Protein AF-A0A452XYF0-F1 (afdb_monomer)

Structure (mmCIF, N/CA/C/O backbone):
data_AF-A0A452XYF0-F1
#
_entry.id   AF-A0A452XYF0-F1
#
loop_
_atom_site.group_PDB
_atom_site.id
_atom_site.type_symbol
_atom_site.label_atom_id
_atom_site.label_alt_id
_atom_site.label_comp_id
_atom_site.label_asym_id
_atom_site.label_entity_id
_atom_site.label_seq_id
_atom_site.pdbx_PDB_ins_code
_atom_site.Cartn_x
_atom_site.Cartn_y
_atom_site.Cartn_z
_atom_site.occupancy
_atom_site.B_iso_or_equiv
_atom_site.auth_seq_id
_atom_site.auth_comp_id
_atom_site.auth_asym_id
_atom_site.auth_atom_id
_atom_site.pdbx_PDB_model_num
ATOM 1 N N . GLY A 1 1 ? 2.338 -11.682 0.423 1.00 92.06 1 GLY A N 1
ATOM 2 C CA . GLY A 1 1 ? 3.222 -10.832 1.241 1.00 92.06 1 GLY A CA 1
ATOM 3 C C . GLY A 1 1 ? 2.829 -11.017 2.683 1.00 92.06 1 GLY A C 1
ATOM 4 O O . GLY A 1 1 ? 2.222 -12.042 2.968 1.00 92.06 1 GLY A O 1
ATOM 5 N N . TRP A 1 2 ? 3.123 -10.049 3.543 1.00 94.44 2 TRP A N 1
ATOM 6 C CA . TRP A 1 2 ? 2.625 -10.034 4.921 1.00 94.44 2 TRP A CA 1
ATOM 7 C C . TRP A 1 2 ? 1.758 -8.800 5.146 1.00 94.44 2 TRP A C 1
ATOM 9 O O . TRP A 1 2 ? 1.925 -7.793 4.460 1.00 94.44 2 TRP A O 1
ATOM 19 N N . SER A 1 3 ? 0.830 -8.894 6.087 1.00 95.06 3 SER A N 1
ATOM 20 C CA . SER A 1 3 ? -0.045 -7.801 6.502 1.00 95.06 3 SER A CA 1
ATOM 21 C C . SER A 1 3 ? -0.163 -7.843 8.017 1.00 95.06 3 SER A C 1
ATOM 23 O O . SER A 1 3 ? -0.325 -8.925 8.581 1.00 95.06 3 SER A O 1
ATOM 25 N N . GLN A 1 4 ? -0.073 -6.680 8.651 1.00 94.12 4 GLN A N 1
ATOM 26 C CA . GLN A 1 4 ? -0.245 -6.515 10.086 1.00 94.12 4 GLN A CA 1
ATOM 27 C C . GLN A 1 4 ? -1.163 -5.322 10.341 1.00 94.12 4 GLN A C 1
ATOM 29 O O . GLN A 1 4 ? -0.907 -4.212 9.866 1.00 94.12 4 GLN A O 1
ATOM 34 N N . VAL A 1 5 ? -2.228 -5.559 11.100 1.00 93.88 5 VAL A N 1
ATOM 35 C CA . VAL A 1 5 ? -3.192 -4.531 11.493 1.00 93.88 5 VAL A CA 1
ATOM 36 C C . VAL A 1 5 ? -2.885 -4.086 12.919 1.00 93.88 5 VAL A C 1
ATOM 38 O O . VAL A 1 5 ? -2.716 -4.908 13.818 1.00 93.88 5 VAL A O 1
ATOM 41 N N . TYR A 1 6 ? -2.822 -2.777 13.113 1.00 92.94 6 TYR A N 1
ATOM 42 C CA . TYR A 1 6 ? -2.692 -2.102 14.397 1.00 92.94 6 TYR A CA 1
ATOM 43 C C . TYR A 1 6 ? -3.914 -1.208 14.624 1.00 92.94 6 TYR A C 1
ATOM 45 O O . TYR A 1 6 ? -4.701 -0.946 13.711 1.00 92.94 6 TYR A O 1
ATOM 53 N N . LYS A 1 7 ? -4.054 -0.667 15.837 1.00 93.12 7 LYS A N 1
ATOM 54 C CA . LYS A 1 7 ? -5.079 0.340 16.124 1.00 93.12 7 LYS A CA 1
ATOM 55 C C . LYS A 1 7 ? -4.788 1.620 15.325 1.00 93.12 7 LYS A C 1
ATOM 57 O O . LYS A 1 7 ? -3.901 2.384 15.687 1.00 93.12 7 LYS A O 1
ATOM 62 N N . GLY A 1 8 ? -5.538 1.835 14.243 1.00 92.44 8 GLY A N 1
ATOM 63 C CA . GLY A 1 8 ? -5.441 3.023 13.385 1.00 92.44 8 GLY A CA 1
ATOM 64 C C . GLY A 1 8 ? -4.405 2.954 12.254 1.00 92.44 8 GLY A C 1
ATOM 65 O O . GLY A 1 8 ? -4.234 3.943 11.548 1.00 92.44 8 GLY A O 1
ATOM 66 N N . LEU A 1 9 ? -3.726 1.819 12.046 1.00 94.81 9 LEU A N 1
ATOM 67 C CA . LEU A 1 9 ? -2.736 1.658 10.973 1.00 94.81 9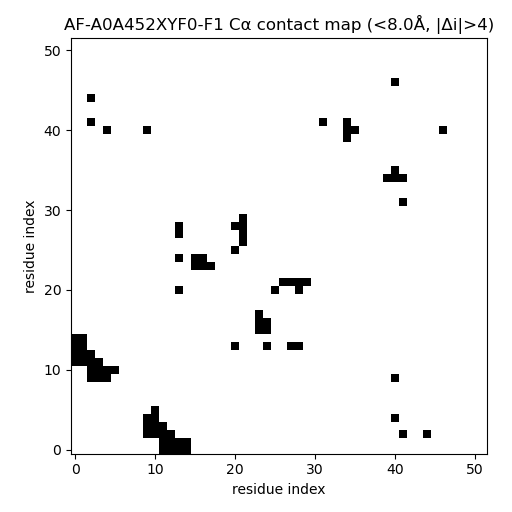 LEU A CA 1
ATOM 68 C C . LEU A 1 9 ? -2.734 0.223 10.441 1.00 94.81 9 LEU A C 1
ATOM 70 O O . LEU A 1 9 ? -2.775 -0.728 11.214 1.00 94.81 9 LEU A O 1
ATOM 74 N N . THR A 1 10 ? -2.611 0.057 9.125 1.00 95.94 10 THR A N 1
ATOM 75 C CA . THR A 1 10 ? -2.354 -1.247 8.498 1.00 95.94 10 THR A CA 1
ATOM 76 C C . THR A 1 10 ? -1.036 -1.190 7.738 1.00 95.94 10 THR A C 1
ATOM 78 O O . THR A 1 10 ? -0.867 -0.352 6.855 1.00 95.94 10 THR A O 1
ATOM 81 N N . LEU A 1 11 ? -0.107 -2.084 8.077 1.00 96.44 11 LEU A N 1
ATOM 82 C CA . LEU A 1 11 ? 1.184 -2.225 7.407 1.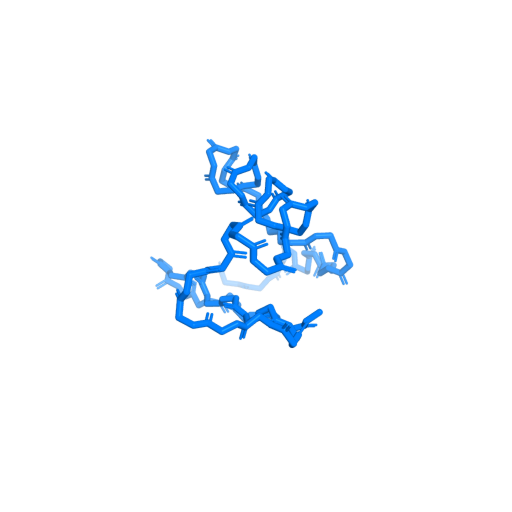00 96.44 11 LEU A CA 1
ATOM 83 C C . LEU A 1 11 ? 1.160 -3.457 6.500 1.00 96.44 11 LEU A C 1
ATOM 85 O O . LEU A 1 11 ? 0.870 -4.561 6.958 1.00 96.44 11 LEU A O 1
ATOM 89 N N . VAL A 1 12 ? 1.511 -3.288 5.223 1.00 97.31 12 VAL A N 1
ATOM 90 C CA . VAL A 1 12 ? 1.534 -4.377 4.236 1.00 97.31 12 VAL A CA 1
ATOM 91 C C . VAL A 1 12 ? 2.889 -4.432 3.541 1.00 97.31 12 VAL A C 1
ATOM 93 O O . VAL A 1 12 ? 3.391 -3.418 3.064 1.00 97.31 12 VAL A O 1
ATOM 96 N N . SER A 1 13 ? 3.463 -5.632 3.429 1.00 96.56 13 SER A N 1
ATOM 97 C CA . SER A 1 13 ? 4.649 -5.896 2.614 1.00 96.56 13 SER A CA 1
ATOM 98 C C . SER A 1 13 ? 4.293 -6.713 1.372 1.00 96.56 13 SER A C 1
ATOM 100 O O . SER A 1 13 ?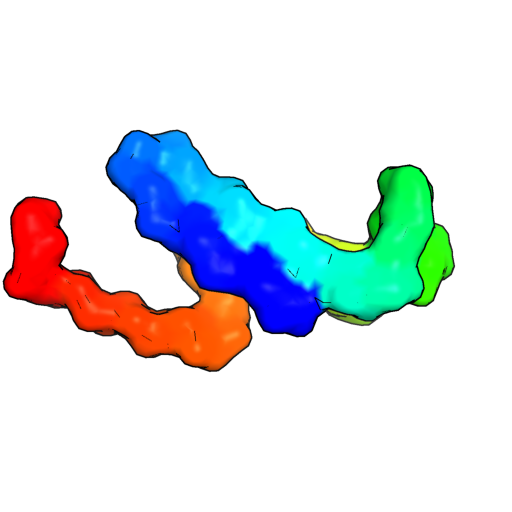 3.624 -7.753 1.435 1.00 96.56 13 SER A O 1
ATOM 102 N N . ILE A 1 14 ? 4.779 -6.275 0.209 1.00 97.00 14 ILE A N 1
ATOM 103 C CA . ILE A 1 14 ? 4.597 -6.988 -1.058 1.00 97.00 14 ILE A CA 1
ATOM 104 C C . ILE A 1 14 ? 5.896 -7.717 -1.396 1.00 97.00 14 ILE A C 1
ATOM 106 O O . ILE A 1 14 ? 6.905 -7.125 -1.766 1.00 97.00 14 ILE A O 1
ATOM 110 N N . ARG A 1 15 ? 5.866 -9.047 -1.251 1.00 96.81 15 ARG A N 1
ATOM 111 C CA . ARG A 1 15 ? 7.026 -9.911 -1.496 1.00 96.81 15 ARG A CA 1
ATOM 112 C C . ARG A 1 15 ? 7.506 -9.757 -2.941 1.00 96.81 15 ARG A C 1
ATOM 114 O O . ARG A 1 15 ? 6.754 -10.034 -3.875 1.00 96.81 15 ARG A O 1
ATOM 121 N N . GLY A 1 16 ? 8.778 -9.399 -3.095 1.00 96.50 16 GLY A N 1
ATOM 122 C CA . GLY A 1 16 ? 9.437 -9.282 -4.393 1.00 96.50 16 GLY A CA 1
ATOM 123 C C . GLY A 1 16 ? 9.008 -8.060 -5.208 1.00 96.50 16 GLY A C 1
ATOM 124 O 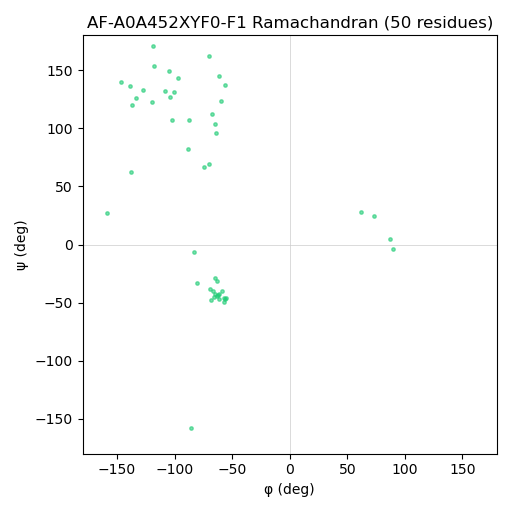O . GLY A 1 16 ? 9.079 -8.126 -6.433 1.00 96.50 16 GLY A O 1
ATOM 125 N N . ALA A 1 17 ? 8.519 -7.002 -4.558 1.00 97.94 17 ALA A N 1
ATOM 126 C CA . ALA A 1 17 ? 8.451 -5.661 -5.132 1.00 97.94 17 ALA A CA 1
ATOM 127 C C . ALA A 1 17 ? 9.666 -4.833 -4.674 1.00 97.94 17 ALA A C 1
ATOM 129 O O . ALA A 1 17 ? 10.102 -4.982 -3.533 1.00 97.94 17 ALA A O 1
ATOM 130 N N . GLY A 1 18 ? 10.200 -3.987 -5.560 1.00 95.62 18 GLY A N 1
ATOM 131 C CA . GLY A 1 18 ? 11.205 -2.974 -5.217 1.00 95.62 18 GLY A CA 1
ATOM 132 C C . GLY A 1 18 ? 10.573 -1.670 -4.714 1.00 95.62 18 GLY A C 1
ATOM 133 O O . GLY A 1 18 ? 9.414 -1.664 -4.301 1.00 95.62 18 GLY A O 1
ATOM 134 N N . HIS A 1 19 ? 11.319 -0.560 -4.802 1.00 96.94 19 HIS A N 1
ATOM 135 C CA . HIS A 1 19 ? 10.847 0.779 -4.410 1.00 96.94 19 HIS A CA 1
ATOM 136 C C . HIS A 1 19 ? 9.550 1.171 -5.136 1.00 96.94 19 HIS A C 1
ATOM 138 O O . HIS A 1 19 ? 8.580 1.593 -4.512 1.00 96.94 19 HIS A O 1
ATOM 144 N N . GLU A 1 20 ? 9.498 0.952 -6.451 1.00 97.94 20 GLU A N 1
ATOM 145 C CA . GLU A 1 20 ? 8.304 1.200 -7.260 1.00 97.94 20 GLU A CA 1
ATOM 146 C C . GLU A 1 20 ? 7.397 -0.033 -7.282 1.00 97.94 20 GLU A C 1
ATOM 148 O O . GLU A 1 20 ? 7.437 -0.868 -8.189 1.00 97.94 20 GLU A O 1
ATOM 153 N N . VAL A 1 21 ? 6.585 -0.191 -6.242 1.00 98.38 21 VAL A N 1
ATOM 154 C CA . VAL A 1 21 ? 5.749 -1.387 -6.067 1.00 98.38 21 VAL A CA 1
ATOM 155 C C . VAL A 1 21 ? 4.800 -1.658 -7.250 1.00 98.38 21 VAL A C 1
ATOM 157 O O . VAL A 1 21 ? 4.769 -2.809 -7.704 1.00 98.38 21 VAL A O 1
ATOM 160 N N . PRO A 1 22 ? 4.065 -0.667 -7.803 1.00 98.06 22 PRO A N 1
ATOM 161 C CA . PRO A 1 22 ? 3.165 -0.906 -8.932 1.00 98.06 22 PRO A CA 1
ATOM 162 C C . PRO A 1 22 ? 3.884 -1.339 -10.215 1.00 98.06 22 PRO A C 1
ATOM 164 O O . PRO A 1 22 ? 3.305 -2.099 -10.985 1.00 98.06 22 PRO A O 1
ATOM 167 N N . LEU A 1 23 ? 5.142 -0.923 -10.418 1.00 98.25 23 LEU A N 1
ATOM 168 C CA . LEU A 1 23 ? 5.949 -1.342 -11.567 1.00 98.25 23 LEU A CA 1
ATOM 169 C C . LEU A 1 23 ? 6.314 -2.831 -11.472 1.00 98.25 23 LEU A C 1
ATOM 171 O O . LEU A 1 23 ? 6.127 -3.589 -12.418 1.00 98.25 23 LEU A O 1
ATOM 175 N N . HIS A 1 24 ? 6.801 -3.271 -10.309 1.00 97.81 24 HIS A N 1
ATOM 176 C CA . HIS A 1 24 ? 7.294 -4.641 -10.126 1.00 97.81 24 HIS A CA 1
ATOM 177 C C . HIS A 1 24 ? 6.176 -5.668 -9.900 1.00 97.81 24 HIS A C 1
ATOM 179 O O . HIS A 1 24 ? 6.317 -6.842 -10.247 1.00 97.81 24 HIS A O 1
ATOM 185 N N . ARG A 1 25 ? 5.086 -5.263 -9.236 1.00 97.81 25 ARG A N 1
ATOM 186 C CA . ARG A 1 25 ? 3.993 -6.144 -8.788 1.00 97.81 25 ARG A CA 1
ATOM 187 C C . ARG A 1 25 ? 2.625 -5.489 -9.031 1.00 97.81 25 ARG A C 1
ATOM 189 O O . ARG A 1 25 ? 1.875 -5.272 -8.074 1.00 97.81 25 ARG A O 1
ATOM 196 N N . PRO A 1 26 ? 2.255 -5.207 -10.295 1.00 98.00 26 PRO A N 1
ATOM 197 C CA . PRO A 1 26 ? 1.063 -4.419 -10.627 1.00 98.00 26 PRO A CA 1
ATOM 198 C C . PRO A 1 26 ? -0.231 -5.036 -10.084 1.00 98.00 26 PRO A C 1
ATOM 200 O O . PRO A 1 26 ? -1.087 -4.341 -9.542 1.00 98.00 26 PRO A O 1
ATOM 203 N N . ARG A 1 27 ? -0.357 -6.368 -10.151 1.00 97.75 27 ARG A N 1
ATOM 204 C CA . ARG A 1 27 ? -1.553 -7.086 -9.683 1.00 97.75 27 ARG A CA 1
ATOM 205 C C . ARG A 1 27 ? -1.735 -6.978 -8.167 1.00 97.75 27 ARG A C 1
ATOM 207 O O . ARG A 1 27 ? -2.837 -6.714 -7.700 1.00 97.75 27 ARG A O 1
ATOM 214 N N . GLN A 1 28 ? -0.663 -7.171 -7.396 1.00 97.38 28 GLN A N 1
ATOM 215 C CA . GLN A 1 28 ? -0.706 -7.065 -5.935 1.00 97.38 28 GLN A CA 1
ATOM 216 C C . GLN A 1 28 ? -0.916 -5.616 -5.481 1.00 97.38 28 GLN A C 1
ATOM 218 O O . GLN A 1 28 ? -1.660 -5.391 -4.530 1.00 97.38 28 GLN A O 1
ATOM 223 N N . ALA A 1 29 ? -0.292 -4.652 -6.167 1.00 97.94 29 ALA A N 1
ATOM 224 C CA . ALA A 1 29 ? -0.459 -3.230 -5.884 1.00 97.94 29 ALA A CA 1
ATOM 225 C C . ALA A 1 29 ? -1.915 -2.781 -6.077 1.00 97.94 29 ALA A C 1
ATOM 227 O O . ALA A 1 29 ? -2.456 -2.091 -5.216 1.00 97.94 29 ALA A O 1
ATOM 228 N N . LEU A 1 30 ? -2.576 -3.235 -7.149 1.00 98.12 30 LEU A N 1
ATOM 229 C CA . LEU A 1 30 ? -3.986 -2.928 -7.389 1.00 98.12 30 LEU A CA 1
ATOM 230 C C . LEU A 1 30 ? -4.894 -3.494 -6.290 1.00 98.12 30 LEU A 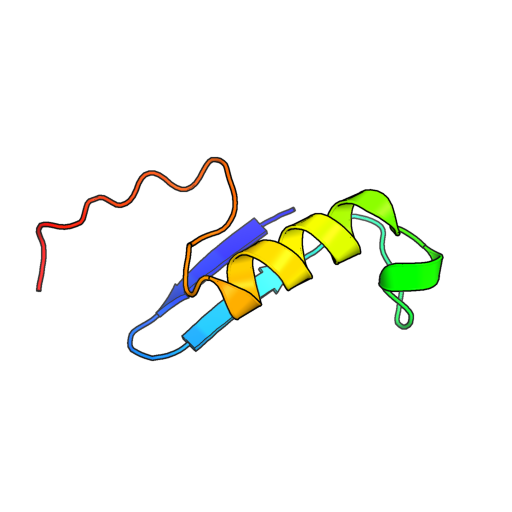C 1
ATOM 232 O O . LEU A 1 30 ? -5.764 -2.782 -5.797 1.00 98.12 30 LEU A O 1
ATOM 236 N N . VAL A 1 31 ? -4.675 -4.745 -5.872 1.00 97.50 31 VAL A N 1
ATOM 237 C CA . VAL A 1 31 ? -5.446 -5.347 -4.771 1.00 97.50 31 VAL A CA 1
ATOM 238 C C . VAL A 1 31 ? -5.244 -4.558 -3.479 1.00 97.50 31 VAL A C 1
ATOM 240 O O . VAL A 1 31 ? -6.226 -4.218 -2.826 1.00 97.50 31 VAL A O 1
ATOM 243 N N . LEU A 1 32 ? -3.998 -4.222 -3.130 1.00 97.31 32 LEU A N 1
ATOM 244 C CA . LEU A 1 32 ? -3.699 -3.398 -1.957 1.00 97.31 32 LEU A CA 1
ATOM 245 C C . LEU A 1 32 ? -4.442 -2.061 -2.017 1.00 97.31 32 LEU A C 1
ATOM 247 O O . LEU A 1 32 ? -5.080 -1.671 -1.042 1.00 97.31 32 LEU A O 1
ATOM 251 N N . PHE A 1 33 ? -4.404 -1.389 -3.167 1.00 98.00 33 PHE A N 1
ATOM 252 C CA . PHE A 1 33 ? -5.049 -0.094 -3.345 1.00 98.00 33 PHE A CA 1
ATOM 253 C C . PHE A 1 33 ? -6.578 -0.182 -3.221 1.00 98.00 33 PHE A C 1
ATOM 255 O O . PHE A 1 33 ? -7.193 0.630 -2.535 1.00 98.00 33 PHE A O 1
ATOM 262 N N . GLN A 1 34 ? -7.198 -1.209 -3.804 1.00 98.12 34 GLN A N 1
ATOM 263 C CA . GLN A 1 34 ? -8.639 -1.443 -3.676 1.00 98.12 34 GLN A CA 1
ATOM 264 C C . GLN A 1 34 ? -9.065 -1.714 -2.227 1.00 98.12 34 GLN A C 1
ATOM 266 O O . GLN A 1 34 ? -10.079 -1.176 -1.786 1.00 98.12 34 GLN A O 1
ATOM 271 N N . GLN A 1 35 ? -8.306 -2.530 -1.485 1.00 96.81 35 GLN A N 1
ATOM 272 C CA . GLN A 1 35 ? -8.601 -2.818 -0.076 1.00 96.81 35 GLN A CA 1
ATOM 273 C C . GLN A 1 35 ? -8.423 -1.577 0.802 1.00 96.81 35 GLN A C 1
ATOM 275 O O . GLN A 1 35 ? -9.272 -1.307 1.650 1.00 96.81 35 GLN A O 1
ATOM 280 N N . PHE A 1 36 ? -7.378 -0.784 0.541 1.00 96.19 36 PHE A N 1
ATOM 281 C CA . PHE A 1 36 ? -7.136 0.485 1.222 1.00 96.19 36 PHE A CA 1
ATOM 282 C C . PHE A 1 36 ? -8.324 1.444 1.077 1.00 96.19 36 PHE A C 1
ATOM 284 O O . PHE A 1 36 ? -8.837 1.929 2.082 1.00 96.19 36 PHE A O 1
ATOM 291 N N . LEU A 1 37 ? -8.821 1.651 -0.148 1.00 98.00 37 LEU A N 1
ATOM 292 C CA . LEU A 1 37 ? -9.983 2.515 -0.392 1.00 98.00 37 LEU A CA 1
ATOM 293 C C . LEU A 1 37 ? -11.270 1.996 0.267 1.00 98.00 37 LEU A C 1
ATOM 295 O O . LEU A 1 37 ? -12.121 2.786 0.660 1.00 98.00 37 LEU A O 1
ATOM 299 N N . GLN A 1 38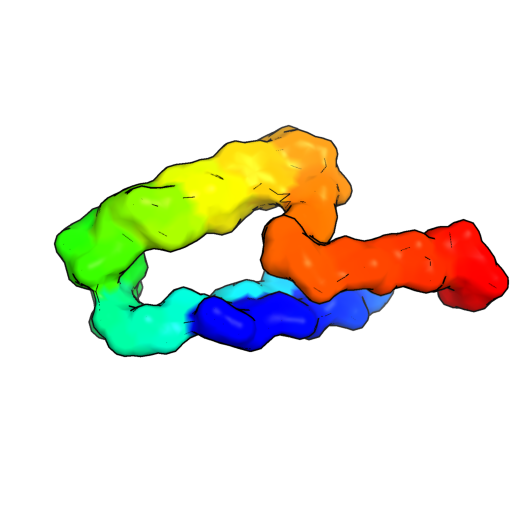 ? -11.419 0.676 0.391 1.00 96.69 38 GLN A N 1
ATOM 300 C CA . GLN A 1 38 ? -12.573 0.053 1.049 1.00 96.69 38 GLN A CA 1
ATOM 301 C C . GLN A 1 38 ? -12.440 -0.020 2.577 1.00 96.69 38 GLN A C 1
ATOM 303 O O . GLN A 1 38 ? -13.381 -0.464 3.233 1.00 96.69 38 GLN A O 1
ATOM 308 N N . GLY A 1 39 ? -11.285 0.346 3.143 1.00 94.25 39 GLY A N 1
ATOM 309 C CA . GLY A 1 39 ? -11.005 0.178 4.570 1.00 94.25 39 GLY A CA 1
ATOM 310 C C . GLY A 1 39 ? -11.033 -1.285 5.025 1.00 94.25 39 GLY A C 1
ATOM 311 O O . GLY A 1 39 ? -11.361 -1.567 6.176 1.00 94.25 39 GLY A O 1
ATOM 312 N N . LYS A 1 40 ? -10.734 -2.227 4.124 1.00 94.19 40 LYS A N 1
ATOM 313 C CA . LYS A 1 40 ? -10.751 -3.668 4.400 1.00 94.19 40 LYS A CA 1
ATOM 314 C C . LYS A 1 40 ? -9.327 -4.216 4.535 1.00 94.19 40 LYS A C 1
ATOM 316 O O . LYS A 1 40 ? -8.404 -3.701 3.904 1.00 94.19 40 LYS A O 1
ATOM 321 N N . PRO A 1 41 ? -9.120 -5.264 5.346 1.00 93.75 41 PRO A N 1
ATOM 322 C CA . PRO A 1 41 ? -7.816 -5.902 5.478 1.00 93.75 41 PRO A CA 1
ATOM 323 C C . PRO A 1 41 ? -7.435 -6.670 4.205 1.00 93.75 41 PRO A C 1
ATOM 325 O O . PRO A 1 41 ? -8.276 -7.019 3.375 1.00 93.75 41 PRO A O 1
ATOM 328 N N . MET A 1 42 ? -6.144 -6.978 4.061 1.00 95.12 42 MET A N 1
A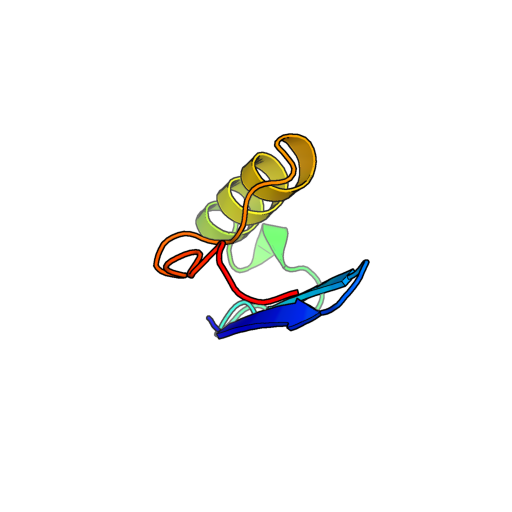TOM 329 C CA . MET A 1 42 ? -5.658 -7.777 2.935 1.00 95.12 42 MET A CA 1
ATOM 330 C C . MET A 1 42 ? -6.286 -9.188 2.923 1.00 95.12 42 MET A C 1
ATOM 332 O O . MET A 1 42 ? -6.478 -9.779 3.989 1.00 95.12 42 MET A O 1
ATOM 336 N N . PRO A 1 43 ? -6.555 -9.777 1.738 1.00 90.75 43 PRO A N 1
ATOM 337 C CA . PRO A 1 43 ? -7.139 -11.113 1.633 1.00 90.75 43 PRO A CA 1
ATOM 338 C C . PRO A 1 43 ? -6.300 -12.168 2.364 1.00 90.75 43 PRO A C 1
ATOM 340 O O . PRO A 1 43 ? -5.073 -12.175 2.256 1.00 90.75 43 PRO A O 1
ATOM 343 N N . GLY A 1 44 ? -6.964 -13.071 3.087 1.00 84.94 44 GLY A N 1
ATOM 344 C CA . GLY A 1 44 ? -6.309 -14.099 3.906 1.00 84.94 44 GLY A CA 1
ATOM 345 C C . GLY A 1 44 ? -6.025 -13.673 5.349 1.00 84.94 44 GLY A C 1
ATOM 346 O O . GLY A 1 44 ? -5.588 -14.501 6.141 1.00 84.94 44 GLY A O 1
ATOM 347 N N . GLN A 1 45 ? -6.309 -12.420 5.720 1.00 74.25 45 GLN A N 1
ATOM 348 C CA . GLN A 1 45 ? -6.414 -12.031 7.125 1.00 74.25 45 GLN A CA 1
ATOM 349 C C . GLN A 1 45 ? -7.851 -12.283 7.586 1.00 74.25 45 GLN A C 1
ATOM 351 O O . GLN A 1 45 ? -8.774 -11.570 7.194 1.00 74.25 45 GLN A O 1
ATOM 356 N N . THR A 1 46 ? -8.059 -13.317 8.398 1.00 58.50 46 THR A N 1
ATOM 357 C CA . THR A 1 46 ? -9.315 -13.496 9.130 1.00 58.50 46 THR A CA 1
ATOM 358 C C . THR A 1 46 ? -9.427 -12.391 10.169 1.00 58.50 46 THR A C 1
ATOM 360 O O . THR A 1 46 ? -8.659 -12.347 11.130 1.00 58.50 46 THR A O 1
ATOM 363 N N . THR A 1 47 ? -10.379 -11.482 9.977 1.00 59.00 47 THR A N 1
ATOM 364 C CA . THR A 1 47 ? -10.813 -10.558 11.024 1.00 59.00 47 THR A CA 1
ATOM 365 C C . THR A 1 47 ? -11.431 -11.366 12.152 1.00 59.00 47 THR A C 1
ATOM 367 O O . THR A 1 47 ? -12.622 -11.666 12.119 1.00 59.00 47 THR A O 1
ATOM 370 N N . ASN A 1 48 ? -10.642 -11.678 13.179 1.00 51.78 48 ASN A N 1
ATOM 371 C CA . ASN A 1 48 ? -11.178 -11.952 14.509 1.00 51.78 48 ASN A CA 1
ATOM 372 C C . ASN A 1 48 ? -11.699 -10.623 15.075 1.00 51.78 48 ASN A C 1
ATOM 374 O O . ASN A 1 48 ? -11.098 -10.023 15.962 1.00 51.78 48 ASN A O 1
ATOM 378 N N . ALA A 1 49 ? -12.786 -10.114 14.497 1.00 52.62 49 ALA A N 1
ATOM 379 C CA . ALA A 1 49 ? -13.480 -8.927 14.969 1.00 52.62 49 ALA A CA 1
ATOM 380 C C . ALA A 1 49 ? -14.275 -9.285 16.238 1.00 52.62 49 ALA A C 1
ATOM 382 O O . ALA A 1 49 ? -15.499 -9.369 16.203 1.00 52.62 49 ALA A O 1
ATOM 383 N N . THR A 1 50 ? -13.588 -9.605 17.342 1.00 50.62 50 THR A N 1
ATOM 384 C CA . THR A 1 50 ? -14.215 -9.746 18.673 1.00 50.62 50 THR A CA 1
ATOM 385 C C . THR A 1 50 ? -13.249 -9.608 19.855 1.00 50.62 50 THR A C 1
ATOM 387 O O . THR A 1 50 ? -13.517 -10.153 20.921 1.00 50.62 50 THR A O 1
ATOM 390 N N . VAL A 1 51 ? -12.136 -8.880 19.734 1.00 47.97 51 VAL A N 1
ATOM 391 C CA . VAL A 1 51 ? -11.418 -8.433 20.939 1.00 47.97 51 VAL A CA 1
ATOM 392 C C . VAL A 1 51 ? -10.980 -6.982 20.771 1.00 47.97 51 VAL A C 1
ATOM 394 O O . VAL A 1 51 ? -10.175 -6.684 19.891 1.00 47.97 51 VAL A O 1
ATOM 397 N N . ALA A 1 52 ? -11.497 -6.164 21.694 1.00 37.12 52 ALA A N 1
ATOM 398 C CA . ALA A 1 52 ? -11.283 -4.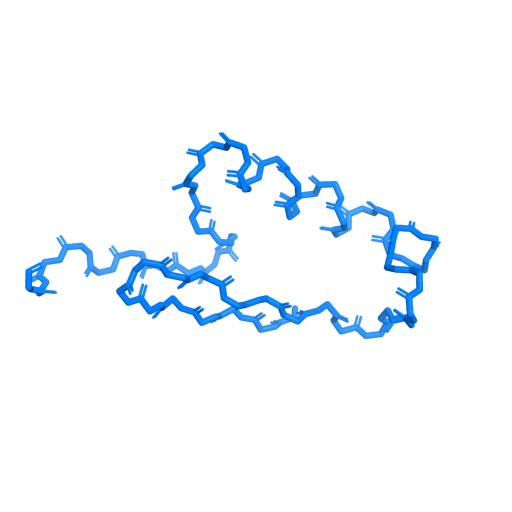736 21.951 1.00 37.12 52 ALA A CA 1
ATOM 399 C C . ALA A 1 52 ? -12.270 -3.773 21.274 1.00 37.12 52 ALA A C 1
ATOM 401 O O . ALA A 1 52 ? -12.095 -3.450 20.080 1.00 37.12 52 ALA A O 1
#

pLDDT: mean 89.44, std 15.79, range [37.12, 98.38]

Mean predicted aligned error: 5.08 Å

Solvent-accessible surface area (backbone atoms only — not comparable to full-atom values): 3477 Å² total; per-residue (Å²): 105,54,74,49,82,54,98,94,46,75,51,74,47,66,74,85,39,63,93,58,38,56,79,60,32,47,71,61,41,51,51,53,52,54,26,58,77,68,75,45,77,64,90,91,63,80,80,77,86,82,77,135

Foldseek 3Di:
DDWDDDDVDIDDDDPQADPPRCVRPVPVVVQVVVCVVVVHGRPPDPPPVPDD

Radius of gyration: 11.93 Å; Cα contacts (8 Å, |Δi|>4): 43; chains: 1; bounding box: 25×17×34 Å

Sequence (52 aa):
GWSQVYKGLTLVSIRGAGHEVPLHRPRQALVLFQQFLQGKPMPGQTTNATVA

Organism: Aegilops tauschii subsp. strangulata (NCBI:txid200361)

Secondary structure (DSSP, 8-state):
-EEEEETTEEEEE-TT--SSHHHH-HHHHHHHHHHHHHT-PPTT----TT--

Inter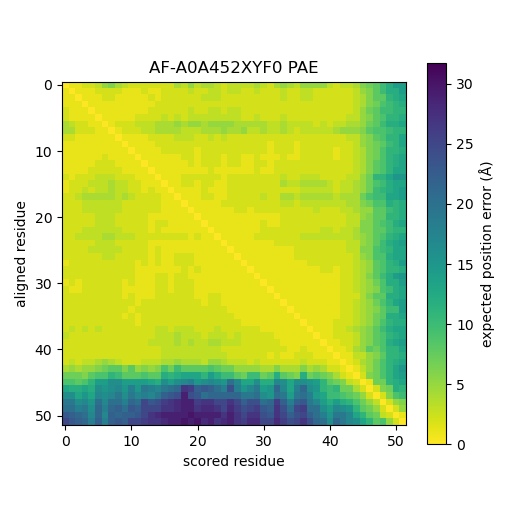Pro domains:
  IPR001563 Peptidase S10, serine carboxypeptidase [PF00450] (1-39)
  IPR029058 Alpha/Beta hydrolase fold [SSF53474] (1-46)
  IPR033124 Serine carboxypeptidases, histidine active site [PS00560] (9-26)